Protein AF-A0A8X6YTZ6-F1 (afdb_monomer)

Radius of gyration: 26.25 Å; Cα contacts (8 Å, |Δi|>4): 25; chains: 1; bounding box: 57×47×79 Å

Secondary structure (DSSP, 8-state):
--------------PPP-----TT-SHHHHHHHHHHHHHHHHHHHHHHHHHHHHHHHHHHHHHT-TT--HHHHHHHHHHHHHHHHHHHHHHHHHHHHH-HHHHHHHHHHHHHHHHHHHHHHHHTT-

Foldseek 3Di:
DDDDDDPDPDPPPPPPPPDDDDPPDPPPPVVVVLVVVLVVLVVQLVVLVVVLVVLVVVVVVVVPDPPDDPVVVVVSVVVNVVSVVSNVVSVVVNCVSVDVVVVVVVVVVSVVVVVVCVVVVVVVPD

pLDDT: mean 72.83, std 18.45, range [38.09, 95.12]

Sequence (126 aa):
MSKVMTSENFQKFREPPLRISNKNDPMPYIRKIKILDLSKLKKKRTAVRSSLTKLINKIEGTINNENEPVDQFEAFLAQLNDKESNLSQLNTLIQDFLSVDTITEDMEASEEKLKRRLYFGKRAFY

Structure (mmCIF, N/CA/C/O backbone):
data_AF-A0A8X6YTZ6-F1
#
_entry.id   AF-A0A8X6YTZ6-F1
#
loop_
_atom_site.group_PDB
_atom_site.id
_atom_site.type_symbol
_atom_site.label_atom_id
_atom_site.label_alt_id
_atom_site.label_comp_id
_atom_site.label_asym_id
_atom_site.label_entity_id
_atom_site.label_seq_id
_atom_site.pdbx_PDB_ins_code
_atom_site.Cartn_x
_atom_site.Cartn_y
_atom_site.Cartn_z
_atom_site.occupancy
_atom_site.B_iso_or_equiv
_atom_site.auth_seq_id
_atom_site.auth_comp_id
_atom_site.auth_asym_id
_atom_site.auth_atom_id
_atom_site.pdbx_PDB_model_num
ATOM 1 N N . MET A 1 1 ? 40.133 35.798 19.718 1.00 41.44 1 MET A N 1
ATOM 2 C CA . MET A 1 1 ? 39.296 36.367 18.639 1.00 41.44 1 MET A CA 1
ATOM 3 C C . MET A 1 1 ? 39.320 35.399 17.470 1.00 41.44 1 MET A C 1
ATOM 5 O O . MET A 1 1 ? 40.372 35.204 16.874 1.00 41.44 1 MET A O 1
ATOM 9 N N . SER A 1 2 ? 38.201 34.716 17.235 1.00 38.09 2 SER A N 1
ATOM 10 C CA . SER A 1 2 ? 38.063 33.661 16.227 1.00 38.09 2 SER A CA 1
ATOM 11 C C . SER A 1 2 ? 38.030 34.239 14.816 1.00 38.09 2 SER A C 1
ATOM 13 O O . SER A 1 2 ? 37.217 35.113 14.521 1.00 38.09 2 SER A O 1
ATOM 15 N N . LYS A 1 3 ? 38.896 33.726 13.938 1.00 48.47 3 LYS A N 1
ATOM 16 C CA . LYS A 1 3 ? 38.809 33.944 12.493 1.00 48.47 3 LYS A CA 1
ATOM 17 C C . LYS A 1 3 ? 37.843 32.912 11.918 1.00 48.47 3 LYS A C 1
ATOM 19 O O . LYS A 1 3 ? 38.112 31.716 11.940 1.00 48.47 3 LYS A O 1
ATOM 24 N N . VAL A 1 4 ? 36.702 33.410 11.457 1.00 48.31 4 VAL A N 1
ATOM 25 C CA . VAL A 1 4 ? 35.706 32.683 10.670 1.00 48.31 4 VAL A CA 1
ATOM 26 C C . VAL A 1 4 ? 36.348 32.304 9.334 1.00 48.31 4 VAL A C 1
ATOM 28 O O . VAL A 1 4 ? 36.829 33.180 8.619 1.00 48.31 4 VAL A O 1
ATOM 31 N N . MET A 1 5 ? 36.362 31.014 9.005 1.00 42.06 5 MET A N 1
ATOM 32 C CA . MET A 1 5 ? 36.583 30.511 7.648 1.00 42.06 5 MET A CA 1
ATOM 33 C C . MET A 1 5 ? 35.375 29.653 7.287 1.00 42.06 5 MET A C 1
ATOM 35 O O . MET A 1 5 ? 35.025 28.693 7.971 1.00 42.06 5 MET A O 1
ATOM 39 N N . THR A 1 6 ? 34.683 30.141 6.272 1.00 51.62 6 THR A N 1
ATOM 40 C CA . THR A 1 6 ? 33.374 29.743 5.778 1.00 51.62 6 THR A CA 1
ATOM 41 C C . THR A 1 6 ? 33.408 28.402 5.060 1.00 51.62 6 THR A C 1
ATOM 43 O O . THR A 1 6 ? 34.434 27.959 4.553 1.00 51.62 6 THR A O 1
ATOM 46 N N . SER A 1 7 ? 32.240 27.768 5.018 1.00 48.66 7 SER A N 1
ATOM 47 C CA . SER A 1 7 ? 31.921 26.523 4.328 1.00 48.66 7 SER A CA 1
ATOM 48 C C . SER A 1 7 ? 32.188 26.589 2.817 1.00 48.66 7 SER A C 1
ATOM 50 O O . SER A 1 7 ? 31.265 26.737 2.020 1.00 48.66 7 SER A O 1
ATOM 52 N N . GLU A 1 8 ? 33.439 26.438 2.405 1.00 48.47 8 GLU A N 1
ATOM 53 C CA . GLU A 1 8 ? 33.818 26.190 1.013 1.00 48.47 8 GLU A CA 1
ATOM 54 C C . GLU A 1 8 ? 34.504 24.830 0.912 1.00 48.47 8 GLU A C 1
ATOM 56 O O . GLU A 1 8 ? 35.700 24.728 0.684 1.00 48.47 8 GLU A O 1
ATOM 61 N N . ASN A 1 9 ? 33.739 23.759 1.139 1.00 50.50 9 ASN A N 1
ATOM 62 C CA . ASN A 1 9 ? 34.136 22.408 0.730 1.00 50.50 9 ASN A CA 1
ATOM 63 C C . ASN A 1 9 ? 32.932 21.465 0.596 1.00 50.50 9 ASN A C 1
ATOM 65 O O . ASN A 1 9 ? 32.913 20.348 1.098 1.00 50.50 9 ASN A O 1
ATOM 69 N N . PHE A 1 10 ? 31.917 21.911 -0.142 1.00 43.31 10 PHE A N 1
ATOM 70 C CA . PHE A 1 10 ? 31.006 20.987 -0.812 1.00 43.31 10 PHE A CA 1
ATOM 71 C C . PHE A 1 10 ? 31.190 21.171 -2.311 1.00 43.31 10 PHE A C 1
ATOM 73 O O . PHE A 1 10 ? 30.529 21.994 -2.948 1.00 43.31 10 PHE A O 1
ATOM 80 N N . GLN A 1 11 ? 32.139 20.413 -2.866 1.00 50.41 11 GLN A N 1
ATOM 81 C CA . GLN A 1 11 ? 32.191 20.131 -4.294 1.00 50.41 11 GLN A CA 1
ATOM 82 C C . GLN A 1 11 ? 30.790 19.705 -4.730 1.00 50.41 11 GLN A C 1
ATOM 84 O O . GLN A 1 11 ? 30.317 18.612 -4.422 1.00 50.41 11 GLN A O 1
ATOM 89 N N . LYS A 1 12 ? 30.102 20.613 -5.424 1.00 48.97 12 LYS A N 1
ATOM 90 C CA . LYS A 1 12 ? 28.886 20.305 -6.161 1.00 48.97 12 LYS A CA 1
ATOM 91 C C . LYS A 1 12 ? 29.260 19.223 -7.170 1.00 48.97 12 LYS A C 1
ATOM 93 O O . LYS A 1 12 ? 29.794 19.542 -8.229 1.00 48.97 12 LYS A O 1
ATOM 98 N N . PHE A 1 13 ? 28.941 17.970 -6.861 1.00 40.72 13 PHE A N 1
ATOM 99 C CA . PHE A 1 13 ? 28.663 16.953 -7.867 1.00 40.72 13 PHE A CA 1
ATOM 100 C C . PHE A 1 13 ? 27.467 17.459 -8.682 1.00 40.72 13 PHE A C 1
ATOM 102 O O . PHE A 1 13 ? 26.315 17.121 -8.426 1.00 40.72 13 PHE A O 1
ATOM 109 N N . ARG A 1 14 ? 27.721 18.377 -9.622 1.00 45.94 14 ARG A N 1
ATOM 110 C CA . ARG A 1 14 ? 26.783 18.628 -10.707 1.00 45.94 14 ARG A CA 1
ATOM 111 C C . ARG A 1 14 ? 26.915 17.419 -11.610 1.00 45.94 14 ARG A C 1
ATOM 113 O O . ARG A 1 14 ? 27.952 17.247 -12.248 1.00 45.94 14 ARG A O 1
ATOM 120 N N . GLU A 1 15 ? 25.893 16.575 -11.611 1.00 45.81 15 GLU A N 1
ATOM 121 C CA . GLU A 1 15 ? 25.752 15.539 -12.626 1.00 45.81 15 GLU A CA 1
ATOM 122 C C . GLU A 1 15 ? 25.982 16.177 -14.007 1.00 45.81 15 GLU A C 1
ATOM 124 O O . GLU A 1 15 ? 25.446 17.263 -14.276 1.00 45.81 15 GLU A O 1
ATOM 129 N N . PRO A 1 16 ? 26.819 15.581 -14.873 1.00 44.56 16 PRO A N 1
ATOM 130 C CA . PRO A 1 16 ? 27.021 16.120 -16.205 1.00 44.56 16 PRO A CA 1
ATOM 131 C C . PRO A 1 16 ? 25.676 16.142 -16.946 1.00 44.56 16 PRO A C 1
ATOM 133 O O . PRO A 1 16 ? 24.890 15.198 -16.814 1.00 44.56 16 PRO A O 1
ATOM 136 N N . PRO A 1 17 ? 25.381 17.196 -17.732 1.00 46.69 17 PRO A N 1
ATOM 137 C CA . PRO A 1 17 ? 24.149 17.245 -18.500 1.00 46.69 17 PRO A CA 1
ATOM 138 C C . PRO A 1 17 ? 24.098 16.033 -19.429 1.00 46.69 17 PRO A C 1
ATOM 140 O O . PRO A 1 17 ? 25.061 15.747 -20.146 1.00 46.69 17 PRO A O 1
ATOM 143 N N . LEU A 1 18 ? 22.972 15.315 -19.389 1.00 49.44 18 LEU A N 1
ATOM 144 C CA . LEU A 1 18 ? 22.718 14.142 -20.218 1.00 49.44 18 LEU A CA 1
ATOM 145 C C . LEU A 1 18 ? 22.983 14.497 -21.683 1.00 49.44 18 LEU A C 1
ATOM 147 O O . LEU A 1 18 ? 22.221 15.231 -22.316 1.00 49.44 18 LEU A O 1
ATOM 151 N N . ARG A 1 19 ? 24.098 13.983 -22.209 1.00 45.03 19 ARG A N 1
ATOM 152 C CA . ARG A 1 19 ? 24.487 14.121 -23.610 1.00 45.03 19 ARG A CA 1
ATOM 153 C C . ARG A 1 19 ? 23.352 13.534 -24.445 1.00 45.03 19 ARG A C 1
ATOM 155 O O . ARG A 1 19 ? 23.010 12.364 -24.288 1.00 45.03 19 ARG A O 1
ATOM 162 N N . ILE A 1 20 ? 22.731 14.365 -25.277 1.00 48.53 20 ILE A N 1
ATOM 163 C CA . ILE A 1 20 ? 21.597 13.974 -26.116 1.00 48.53 20 ILE A CA 1
ATOM 164 C C . ILE A 1 20 ? 22.094 12.891 -27.083 1.00 48.53 20 ILE A C 1
ATOM 166 O O . ILE A 1 20 ? 22.819 13.184 -28.032 1.00 48.53 20 ILE A O 1
ATOM 170 N N . SER A 1 21 ? 21.755 11.633 -26.784 1.00 46.72 21 SER A N 1
ATOM 171 C CA . SER A 1 21 ? 22.057 10.475 -27.628 1.00 46.72 21 SER A CA 1
ATOM 172 C C . SER A 1 21 ? 21.238 10.529 -28.918 1.00 46.72 21 SER A C 1
ATOM 174 O O . SER A 1 21 ? 20.127 11.060 -28.951 1.00 46.72 21 SER A O 1
ATOM 176 N N . ASN A 1 22 ? 21.829 9.977 -29.974 1.00 43.44 22 ASN A N 1
ATOM 177 C CA . ASN A 1 22 ? 21.360 9.916 -31.353 1.00 43.44 22 ASN A CA 1
ATOM 178 C C . ASN A 1 22 ? 19.843 9.702 -31.520 1.00 43.44 22 ASN A C 1
ATOM 180 O O . ASN A 1 22 ? 19.242 8.822 -30.907 1.00 43.44 22 ASN A O 1
ATOM 184 N N . LYS A 1 23 ? 19.246 10.428 -32.480 1.00 46.34 23 LYS A N 1
ATOM 185 C CA . LYS A 1 23 ? 17.810 10.409 -32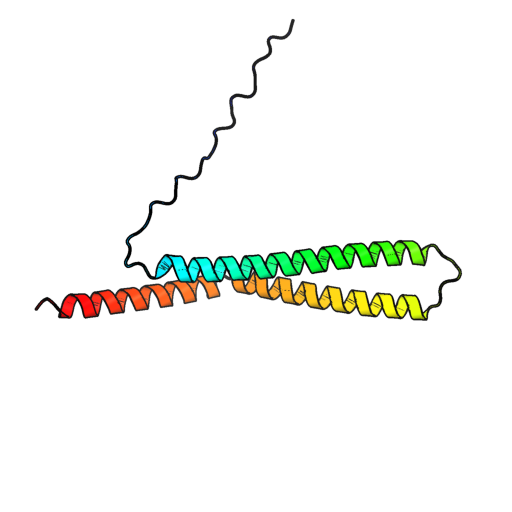.846 1.00 46.34 23 LYS A CA 1
ATOM 186 C C . LYS A 1 23 ? 17.249 9.041 -33.290 1.00 46.34 23 LYS A C 1
ATOM 188 O O . LYS A 1 23 ? 16.052 8.938 -33.524 1.00 46.34 23 LYS A O 1
ATOM 193 N N . ASN A 1 24 ? 18.082 8.001 -33.375 1.00 48.28 24 ASN A N 1
ATOM 194 C CA . ASN A 1 24 ? 17.702 6.656 -33.817 1.00 48.28 24 ASN A CA 1
ATOM 195 C C . ASN A 1 24 ? 17.742 5.596 -32.703 1.00 48.28 24 ASN A C 1
ATOM 197 O O . ASN A 1 24 ? 17.534 4.416 -33.000 1.00 48.28 24 ASN A O 1
ATOM 201 N N . ASP A 1 25 ? 17.973 5.988 -31.447 1.00 47.84 25 ASP A N 1
ATOM 202 C CA . ASP A 1 25 ? 17.841 5.105 -30.290 1.00 47.84 25 ASP A CA 1
ATOM 203 C C . ASP A 1 25 ? 16.361 4.947 -29.889 1.00 47.84 25 ASP A C 1
ATOM 205 O O . ASP A 1 25 ? 15.746 5.915 -29.440 1.00 47.84 25 ASP A O 1
ATOM 209 N N . PRO A 1 26 ? 15.768 3.738 -29.939 1.00 51.69 26 PRO A N 1
ATOM 210 C CA . PRO A 1 26 ? 14.495 3.467 -29.258 1.00 51.69 26 PRO A CA 1
ATOM 211 C C . PRO A 1 26 ? 14.638 3.487 -27.715 1.00 51.69 26 PRO A C 1
ATOM 213 O O . PRO A 1 26 ? 13.648 3.421 -26.986 1.00 51.69 26 PRO A O 1
ATOM 216 N N . MET A 1 27 ? 15.873 3.616 -27.214 1.00 53.09 27 MET A N 1
ATOM 217 C CA . MET A 1 27 ? 16.297 3.490 -25.814 1.00 53.09 27 MET A CA 1
ATOM 218 C C . MET A 1 27 ? 15.869 4.581 -24.803 1.00 53.09 27 MET A C 1
ATOM 220 O O . MET A 1 27 ? 15.884 4.271 -23.611 1.00 53.09 27 MET A O 1
ATOM 224 N N . PRO A 1 28 ? 15.451 5.817 -25.151 1.00 53.41 28 PRO A N 1
ATOM 225 C CA . PRO A 1 28 ? 15.006 6.775 -24.138 1.00 53.41 28 PRO A CA 1
ATOM 226 C C . PRO A 1 28 ? 13.521 6.623 -23.776 1.00 53.41 28 PRO A C 1
ATOM 228 O O . PRO A 1 28 ? 13.143 6.951 -22.656 1.00 53.41 28 PRO A O 1
ATOM 231 N N . TYR A 1 29 ? 12.665 6.129 -24.677 1.00 49.97 29 TYR A N 1
ATOM 232 C CA . TYR A 1 29 ? 11.215 6.090 -24.440 1.00 49.97 29 TYR A CA 1
ATOM 233 C C . TYR A 1 29 ? 10.793 4.946 -23.518 1.00 49.97 29 TYR A C 1
ATOM 235 O O . TYR A 1 29 ? 10.050 5.183 -22.570 1.00 49.97 29 TYR A O 1
ATOM 243 N N . ILE A 1 30 ? 11.322 3.737 -23.728 1.00 55.22 30 ILE A N 1
ATOM 244 C CA . ILE A 1 30 ? 11.021 2.574 -22.875 1.00 55.22 30 ILE A CA 1
ATOM 245 C C . ILE A 1 30 ? 11.504 2.828 -21.441 1.00 55.22 30 ILE A C 1
ATOM 247 O O . ILE A 1 30 ? 10.742 2.641 -20.494 1.00 55.22 30 ILE A O 1
ATOM 251 N N . ARG A 1 31 ? 12.718 3.377 -21.275 1.00 57.16 31 ARG A N 1
ATOM 252 C CA . ARG A 1 31 ? 13.235 3.792 -19.960 1.00 57.16 31 ARG A CA 1
ATOM 253 C C . ARG A 1 31 ? 12.359 4.868 -19.313 1.00 57.16 31 ARG A C 1
ATOM 255 O O . ARG A 1 31 ? 12.048 4.757 -18.133 1.00 57.16 31 ARG A O 1
ATOM 262 N N . LYS A 1 32 ? 11.916 5.884 -20.066 1.00 58.47 32 LYS A N 1
ATOM 263 C CA . LYS A 1 32 ? 11.020 6.939 -19.549 1.00 58.47 32 LYS A CA 1
ATOM 264 C C . LYS A 1 32 ? 9.665 6.393 -19.088 1.00 58.47 32 LYS A C 1
ATOM 266 O O . LYS A 1 32 ? 9.199 6.806 -18.032 1.00 58.47 32 LYS A O 1
ATOM 271 N N . ILE A 1 33 ? 9.054 5.473 -19.840 1.00 60.75 33 ILE A N 1
ATOM 272 C CA . ILE A 1 33 ? 7.773 4.839 -19.477 1.00 60.75 33 ILE A CA 1
ATOM 273 C C . ILE A 1 33 ? 7.940 4.008 -18.199 1.00 60.75 33 ILE A C 1
ATOM 275 O O . ILE A 1 33 ? 7.192 4.194 -17.244 1.00 60.75 33 ILE A O 1
ATOM 279 N N . LYS A 1 34 ? 8.995 3.192 -18.123 1.00 65.31 34 LYS A N 1
ATOM 280 C CA . LYS A 1 34 ? 9.319 2.395 -16.935 1.00 65.31 34 LYS A CA 1
ATOM 281 C C . LYS A 1 34 ? 9.581 3.267 -15.692 1.00 65.31 34 LYS A C 1
ATOM 283 O O . LYS A 1 34 ? 9.000 3.036 -14.632 1.00 65.31 34 LYS A O 1
ATOM 288 N N . ILE A 1 35 ? 10.365 4.339 -15.816 1.00 67.88 35 ILE A N 1
ATOM 289 C CA . ILE A 1 35 ? 10.588 5.299 -14.718 1.00 67.88 35 ILE A CA 1
ATOM 290 C C . ILE A 1 35 ? 9.271 5.957 -14.281 1.00 67.88 35 ILE A C 1
ATOM 292 O O . ILE A 1 35 ? 9.029 6.135 -13.082 1.00 67.88 35 ILE A O 1
ATOM 296 N N . LEU A 1 36 ? 8.402 6.299 -15.237 1.00 69.56 36 LEU A N 1
ATOM 297 C CA . LEU A 1 36 ? 7.088 6.860 -14.949 1.00 69.56 36 LEU A CA 1
ATOM 298 C C . LEU A 1 36 ? 6.226 5.870 -14.152 1.00 69.56 36 LEU A C 1
ATOM 300 O O . LEU A 1 36 ? 5.597 6.279 -13.174 1.00 69.56 36 LEU A O 1
ATOM 304 N N . ASP A 1 37 ? 6.239 4.586 -14.492 1.00 81.56 37 ASP A N 1
ATOM 305 C CA . ASP A 1 37 ? 5.442 3.570 -13.801 1.00 81.56 37 ASP A CA 1
ATOM 306 C C . ASP A 1 37 ? 5.962 3.262 -12.391 1.00 81.56 37 ASP A C 1
ATOM 308 O O . ASP A 1 37 ? 5.173 3.251 -11.441 1.00 81.56 37 ASP A O 1
ATOM 312 N N . LEU A 1 38 ? 7.282 3.190 -12.192 1.00 84.38 38 LEU A N 1
ATOM 313 C CA . LEU A 1 38 ? 7.866 3.099 -10.849 1.00 84.38 38 LEU A CA 1
ATOM 314 C C . LEU A 1 38 ? 7.524 4.328 -9.993 1.00 84.38 38 LEU A C 1
ATOM 316 O O . LEU A 1 38 ? 7.225 4.208 -8.801 1.00 84.38 38 LEU A O 1
ATOM 320 N N . SER A 1 39 ? 7.538 5.525 -10.587 1.00 84.00 39 SER A N 1
ATOM 321 C CA . SER A 1 39 ? 7.159 6.752 -9.878 1.00 84.00 39 SER A CA 1
ATOM 322 C C . SER A 1 39 ? 5.694 6.720 -9.423 1.00 84.00 39 SER A C 1
ATOM 324 O O . SER A 1 39 ? 5.389 7.140 -8.304 1.00 84.00 39 SER A O 1
ATOM 326 N N . LYS A 1 40 ? 4.788 6.165 -10.243 1.00 89.12 40 LYS A N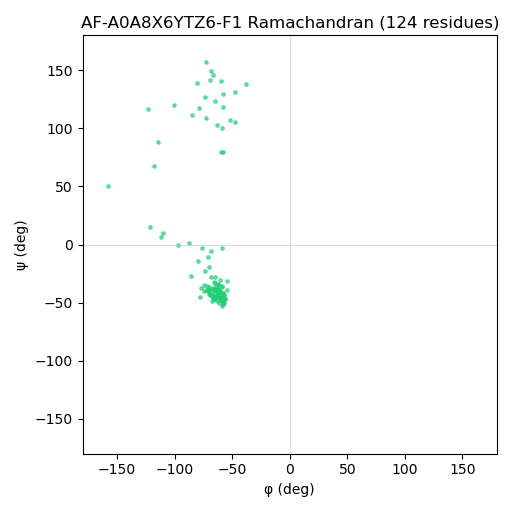 1
ATOM 327 C CA . LYS A 1 40 ? 3.373 5.976 -9.889 1.00 89.12 40 LYS A CA 1
ATOM 328 C C . LYS A 1 40 ? 3.221 4.975 -8.745 1.00 89.12 40 LYS A C 1
ATOM 330 O O . LYS A 1 40 ? 2.493 5.268 -7.799 1.00 89.12 40 LYS A O 1
ATOM 335 N N . LEU A 1 41 ? 3.923 3.839 -8.790 1.00 89.50 41 LEU A N 1
ATOM 336 C CA . LEU A 1 41 ? 3.905 2.837 -7.716 1.00 89.50 41 LEU A CA 1
ATOM 337 C C . LEU A 1 41 ? 4.398 3.428 -6.389 1.00 89.50 41 LEU A C 1
ATOM 339 O O . LEU A 1 41 ? 3.730 3.301 -5.361 1.00 89.50 41 LEU A O 1
ATOM 343 N N . LYS A 1 42 ? 5.508 4.174 -6.415 1.00 89.12 42 LYS A N 1
ATOM 344 C CA . LYS A 1 42 ? 6.029 4.878 -5.233 1.00 89.12 42 LYS A CA 1
ATOM 345 C C . LYS A 1 42 ? 5.030 5.903 -4.688 1.00 89.12 42 LYS A C 1
ATOM 347 O O . LYS A 1 42 ? 4.822 5.942 -3.478 1.00 89.12 42 LYS A O 1
ATOM 352 N N . LYS A 1 43 ? 4.372 6.687 -5.553 1.00 92.25 43 LYS A N 1
ATOM 353 C CA . LYS A 1 43 ? 3.316 7.635 -5.144 1.00 92.25 43 LYS A CA 1
ATOM 354 C C . LYS A 1 43 ? 2.133 6.926 -4.484 1.00 92.25 43 LYS A C 1
ATOM 356 O O . LYS A 1 43 ? 1.699 7.363 -3.421 1.00 92.25 43 LYS A O 1
ATOM 361 N N . LYS A 1 44 ? 1.653 5.819 -5.066 1.00 92.06 44 LYS A N 1
ATOM 362 C CA . LYS A 1 44 ? 0.587 4.996 -4.471 1.00 92.06 44 LYS A CA 1
ATOM 363 C C . LYS A 1 44 ? 0.988 4.501 -3.083 1.00 92.06 44 LYS A C 1
ATOM 365 O O . LYS A 1 44 ? 0.237 4.697 -2.134 1.00 92.06 44 LYS A O 1
ATOM 370 N N . ARG A 1 45 ? 2.203 3.965 -2.931 1.00 93.69 45 ARG A N 1
ATOM 371 C CA . ARG A 1 45 ? 2.723 3.515 -1.631 1.00 93.69 45 ARG A CA 1
ATOM 372 C C . ARG A 1 45 ? 2.747 4.642 -0.599 1.00 93.69 45 ARG A C 1
ATOM 374 O O . ARG A 1 45 ? 2.313 4.443 0.531 1.00 93.69 45 ARG A O 1
ATOM 381 N N . THR A 1 46 ? 3.215 5.831 -0.977 1.00 93.94 46 THR A N 1
ATOM 382 C CA . THR A 1 46 ? 3.218 7.002 -0.085 1.00 93.94 46 THR A CA 1
ATOM 383 C C . THR A 1 46 ? 1.803 7.403 0.335 1.00 93.94 46 THR A C 1
ATOM 385 O O . THR A 1 46 ? 1.577 7.690 1.509 1.00 93.94 46 THR A O 1
ATOM 388 N N . ALA A 1 47 ? 0.838 7.377 -0.588 1.00 94.25 47 ALA A N 1
ATOM 389 C CA . ALA A 1 47 ? -0.559 7.673 -0.279 1.00 94.25 47 ALA A CA 1
ATOM 390 C C . ALA A 1 47 ? -1.156 6.660 0.714 1.00 94.25 47 ALA A C 1
ATOM 392 O O . ALA A 1 47 ? -1.783 7.066 1.693 1.00 94.25 47 ALA A O 1
ATOM 393 N N . VAL A 1 48 ? -0.900 5.360 0.518 1.00 93.69 48 VAL A N 1
ATOM 394 C CA . VAL A 1 48 ? -1.346 4.315 1.455 1.00 93.69 48 VAL A CA 1
ATOM 395 C C . VAL A 1 48 ? -0.707 4.509 2.832 1.00 93.69 48 VAL A C 1
ATOM 397 O O . VAL A 1 48 ? -1.427 4.493 3.826 1.00 93.69 48 VAL A O 1
ATOM 400 N N . ARG A 1 49 ? 0.602 4.800 2.912 1.00 93.56 49 ARG A N 1
ATOM 401 C CA . ARG A 1 49 ? 1.279 5.105 4.189 1.00 93.56 49 ARG A CA 1
ATOM 402 C C . ARG A 1 49 ? 0.662 6.307 4.899 1.00 93.56 49 ARG A C 1
ATOM 404 O O . ARG A 1 49 ? 0.393 6.225 6.088 1.00 93.56 49 ARG A O 1
ATOM 411 N N . SER A 1 50 ? 0.391 7.395 4.179 1.00 94.75 50 SER A N 1
ATOM 412 C CA . SER A 1 50 ? -0.255 8.578 4.764 1.00 94.75 50 SER A CA 1
ATOM 413 C C . SER A 1 50 ? -1.652 8.255 5.299 1.00 94.75 50 SER A C 1
ATOM 415 O O . SER A 1 50 ? -2.015 8.683 6.393 1.00 94.75 50 SER A O 1
ATOM 417 N N . SER A 1 51 ? -2.431 7.467 4.554 1.00 93.94 51 SER A N 1
ATOM 418 C CA . SER A 1 51 ? -3.747 7.009 4.999 1.00 93.94 51 SER A CA 1
ATOM 419 C C . SER A 1 51 ? -3.660 6.090 6.222 1.00 93.94 51 SER A C 1
ATOM 421 O O . SER A 1 51 ? -4.490 6.215 7.117 1.00 93.94 51 SER A O 1
ATOM 423 N N . LEU A 1 52 ? -2.656 5.211 6.283 1.00 94.19 52 LEU A N 1
ATOM 424 C CA . LEU A 1 52 ? -2.400 4.341 7.430 1.00 94.19 52 LEU A CA 1
ATOM 425 C C . LEU A 1 52 ? -2.038 5.152 8.678 1.00 94.19 52 LEU A C 1
ATOM 427 O O . LEU A 1 52 ? -2.635 4.929 9.721 1.00 94.19 52 LEU A O 1
ATOM 431 N N . THR A 1 53 ? -1.151 6.144 8.569 1.00 94.31 53 THR A N 1
ATOM 432 C CA . THR A 1 53 ? -0.825 7.044 9.689 1.00 94.31 53 THR A CA 1
ATOM 433 C C . THR A 1 53 ? -2.067 7.758 10.220 1.00 94.31 53 THR A C 1
ATOM 435 O O . THR A 1 53 ? -2.273 7.819 11.424 1.00 94.31 53 THR A O 1
ATOM 438 N N . LYS A 1 54 ? -2.944 8.253 9.336 1.00 95.12 54 LYS A N 1
ATOM 439 C CA . LYS A 1 54 ? -4.213 8.871 9.760 1.00 95.12 54 LYS A CA 1
ATOM 440 C C . LYS A 1 54 ? -5.122 7.887 10.498 1.00 95.12 54 LYS A C 1
ATOM 442 O O . LYS A 1 54 ? -5.777 8.282 11.456 1.00 95.12 54 LYS A O 1
ATOM 447 N N . LEU A 1 55 ? -5.179 6.637 10.038 1.00 93.75 55 LEU A N 1
ATOM 448 C CA . LEU A 1 55 ? -5.966 5.590 10.684 1.00 93.75 55 LEU A CA 1
ATOM 449 C C . LEU A 1 55 ? -5.401 5.245 12.066 1.00 93.75 55 LEU A C 1
ATOM 451 O O . LEU A 1 55 ? -6.172 5.188 13.011 1.00 93.75 55 LEU A O 1
ATOM 455 N N . ILE A 1 56 ? -4.080 5.099 12.193 1.00 93.31 56 ILE A N 1
ATOM 456 C CA . ILE A 1 56 ? -3.410 4.859 13.479 1.00 93.31 56 ILE A CA 1
ATOM 457 C C . ILE A 1 56 ? -3.722 5.992 14.458 1.00 93.31 56 ILE A C 1
ATOM 459 O O . ILE A 1 56 ? -4.246 5.719 15.527 1.00 93.31 56 ILE A O 1
ATOM 463 N N . ASN A 1 57 ? -3.542 7.254 14.059 1.00 92.94 57 ASN A N 1
ATOM 464 C CA . ASN A 1 57 ? -3.857 8.394 14.927 1.00 92.94 57 ASN A CA 1
ATOM 465 C C . ASN A 1 57 ? -5.337 8.414 15.355 1.00 92.94 57 ASN A C 1
ATOM 467 O O . ASN A 1 57 ? -5.664 8.817 16.468 1.00 92.94 57 ASN A O 1
ATOM 471 N N . LYS A 1 58 ? -6.251 7.994 14.466 1.00 91.12 58 LYS A N 1
ATOM 472 C CA . LYS A 1 58 ? -7.677 7.872 14.794 1.00 91.12 58 LYS A CA 1
ATOM 473 C C . LYS A 1 58 ? -7.912 6.765 15.822 1.00 91.12 58 LYS A C 1
ATOM 475 O O . LYS A 1 58 ? -8.641 6.992 16.778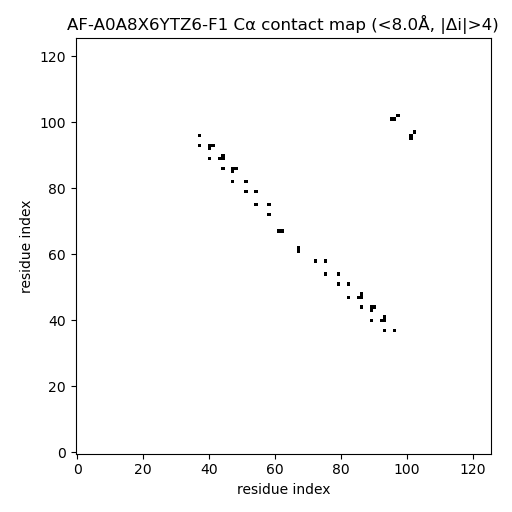 1.00 91.12 58 LYS A O 1
ATOM 480 N N . ILE A 1 59 ? -7.291 5.602 15.630 1.00 91.19 59 ILE A N 1
ATOM 481 C CA . ILE A 1 59 ? -7.366 4.469 16.559 1.00 91.19 59 ILE A CA 1
ATOM 482 C C . ILE A 1 59 ? -6.808 4.872 17.923 1.00 91.19 59 ILE A C 1
ATOM 484 O O . ILE A 1 59 ? -7.480 4.660 18.919 1.00 91.19 59 ILE A O 1
ATOM 488 N N . GLU A 1 60 ? -5.637 5.506 17.973 1.00 90.06 60 GLU A N 1
ATOM 489 C CA . GLU A 1 60 ? -5.026 6.003 19.212 1.00 90.06 60 GLU A CA 1
ATOM 490 C C . GLU A 1 60 ? -5.950 6.979 19.948 1.00 90.06 60 GLU A C 1
ATOM 492 O O . GLU A 1 60 ? -6.130 6.867 21.157 1.00 90.06 60 GLU A O 1
ATOM 497 N N . GLY A 1 61 ? -6.587 7.904 19.222 1.00 89.44 61 GLY A N 1
ATOM 498 C CA . GLY A 1 61 ? -7.579 8.809 19.803 1.00 89.44 61 GLY A CA 1
ATOM 499 C C . GLY A 1 61 ? -8.797 8.076 20.368 1.00 89.44 61 GLY A C 1
ATOM 500 O O . GLY A 1 61 ? -9.297 8.453 21.420 1.00 89.44 61 GLY A O 1
ATOM 501 N N . THR A 1 62 ? -9.251 7.017 19.695 1.00 87.62 62 THR A N 1
ATOM 502 C CA . THR A 1 62 ? -10.407 6.220 20.119 1.00 87.62 62 THR A CA 1
ATOM 503 C C . THR A 1 62 ? -10.096 5.255 21.267 1.00 87.62 62 THR A C 1
ATOM 505 O O . THR A 1 62 ? -10.930 5.094 22.147 1.00 87.62 62 THR A O 1
ATOM 508 N N . ILE A 1 63 ? -8.913 4.633 21.307 1.00 86.50 63 ILE A N 1
ATOM 509 C CA . ILE A 1 63 ? -8.510 3.704 22.383 1.00 86.50 63 ILE A CA 1
ATOM 510 C C . ILE A 1 63 ? -8.498 4.399 23.748 1.00 86.50 63 ILE A C 1
ATOM 512 O O . ILE A 1 63 ? -8.763 3.767 24.766 1.00 86.50 63 ILE A O 1
ATOM 516 N N . ASN A 1 64 ? -8.215 5.700 23.771 1.00 82.38 64 ASN A N 1
ATOM 517 C CA . ASN A 1 64 ? -8.200 6.483 25.002 1.00 82.38 64 ASN A CA 1
ATOM 518 C C . ASN A 1 64 ? -9.608 6.841 25.526 1.00 82.38 64 ASN A C 1
ATOM 520 O O . ASN A 1 64 ? -9.706 7.440 26.595 1.00 82.38 64 ASN A O 1
ATOM 524 N N . ASN A 1 65 ? -10.683 6.481 24.813 1.00 82.06 65 ASN A N 1
ATOM 525 C CA . ASN A 1 65 ? -12.062 6.671 25.259 1.00 82.06 65 ASN A CA 1
ATOM 526 C C . ASN A 1 65 ? -12.633 5.354 25.817 1.00 82.06 65 ASN A C 1
ATOM 528 O O . ASN A 1 65 ? -12.759 4.366 25.099 1.00 82.06 65 ASN A O 1
ATOM 532 N N . GLU A 1 66 ? -13.036 5.345 27.091 1.00 73.81 66 GLU A N 1
ATOM 533 C CA . GLU A 1 66 ? -13.517 4.137 27.790 1.00 73.81 66 GLU A CA 1
ATOM 534 C C . GLU A 1 66 ? -14.900 3.626 27.331 1.00 73.81 66 GLU A C 1
ATOM 536 O O . GLU A 1 66 ? -15.295 2.525 27.705 1.00 73.81 66 GLU A O 1
ATOM 541 N N . ASN A 1 67 ? -15.643 4.395 26.526 1.00 80.50 67 ASN A N 1
ATOM 542 C CA . ASN A 1 67 ? -17.035 4.094 26.158 1.00 80.50 67 ASN A CA 1
ATOM 543 C C . ASN A 1 67 ? -17.226 3.681 24.690 1.00 80.50 67 ASN A C 1
ATOM 545 O O . ASN A 1 67 ? -18.369 3.600 24.228 1.00 80.50 67 ASN A O 1
ATOM 549 N N . GLU A 1 68 ? -16.151 3.428 23.940 1.00 82.06 68 GLU A N 1
ATOM 550 C CA . GLU A 1 68 ? -16.298 3.148 22.514 1.00 82.06 68 GLU A CA 1
ATOM 551 C C . GLU A 1 68 ? -16.705 1.693 22.229 1.00 82.06 68 GLU A C 1
ATOM 553 O O . GLU A 1 68 ? -16.200 0.759 22.859 1.00 82.06 68 GLU A O 1
ATOM 558 N N . PRO A 1 69 ? -17.621 1.472 21.266 1.00 82.75 69 PRO A N 1
ATOM 559 C CA . PRO A 1 69 ? -18.148 0.148 20.984 1.00 82.75 69 PRO A CA 1
ATOM 560 C C . PRO A 1 69 ? -17.082 -0.751 20.349 1.00 82.75 69 PRO A C 1
ATOM 562 O O . PRO A 1 69 ? -16.322 -0.326 19.476 1.00 82.75 69 PRO A O 1
ATOM 565 N N . VAL A 1 70 ? -17.079 -2.029 20.737 1.00 83.38 70 VAL A N 1
ATOM 566 C CA . VAL A 1 70 ? -16.158 -3.060 20.221 1.00 83.38 70 VAL A CA 1
ATOM 567 C C . VAL A 1 70 ? -16.199 -3.147 18.688 1.00 83.38 70 VAL A C 1
ATOM 569 O O . VAL A 1 70 ? -15.145 -3.206 18.054 1.00 83.38 70 VAL A O 1
ATOM 572 N N . ASP A 1 71 ? -17.384 -3.021 18.086 1.00 88.00 71 ASP A N 1
ATOM 573 C CA . ASP A 1 71 ? -17.598 -3.023 16.630 1.00 88.00 71 ASP A CA 1
ATOM 574 C C . ASP A 1 71 ? -16.751 -1.966 15.895 1.00 88.00 71 ASP A C 1
ATOM 576 O O . ASP A 1 71 ? -16.318 -2.159 14.755 1.00 88.00 71 ASP A O 1
ATOM 580 N N . GLN A 1 72 ? -16.472 -0.830 16.543 1.00 88.31 72 GLN A N 1
ATOM 581 C CA . GLN A 1 72 ? -15.636 0.219 15.964 1.00 88.31 72 GLN A CA 1
ATOM 582 C C . GLN A 1 72 ? -14.170 -0.219 15.868 1.00 88.31 72 GLN A C 1
ATOM 584 O O . GLN A 1 72 ? -13.497 0.095 14.881 1.00 88.31 72 GLN A O 1
ATOM 589 N N . PHE A 1 73 ? -13.678 -0.972 16.853 1.00 88.19 73 PHE A N 1
ATOM 590 C CA . PHE A 1 73 ? -12.333 -1.540 16.823 1.00 88.19 73 PHE A CA 1
ATOM 591 C C . PHE A 1 73 ? -12.216 -2.676 15.805 1.00 88.19 73 PHE A C 1
ATOM 593 O O . PHE A 1 73 ? -11.206 -2.747 15.104 1.00 88.19 73 PHE A O 1
ATOM 600 N N . GLU A 1 74 ? -13.255 -3.495 15.629 1.00 92.06 74 GLU A N 1
ATOM 601 C CA . GLU A 1 74 ? -13.297 -4.491 14.550 1.00 92.06 74 GLU A CA 1
ATOM 602 C C . GLU A 1 74 ? -13.222 -3.827 13.168 1.00 92.06 74 GLU A C 1
ATOM 604 O O . GLU A 1 74 ? -12.420 -4.224 12.315 1.00 92.06 74 GLU A O 1
ATOM 609 N N . ALA A 1 75 ? -13.976 -2.742 12.963 1.00 92.81 75 ALA A N 1
ATOM 610 C CA . ALA A 1 75 ? -13.917 -1.962 11.729 1.00 92.81 75 ALA A CA 1
ATOM 611 C C . ALA A 1 75 ? -12.532 -1.332 11.493 1.00 92.81 75 ALA A C 1
ATOM 613 O O . ALA A 1 75 ? -12.091 -1.199 10.346 1.00 92.81 75 ALA A O 1
ATOM 614 N N . PHE A 1 76 ? -11.830 -0.932 12.556 1.00 93.56 76 PHE A N 1
ATOM 615 C CA . PHE A 1 76 ? -10.455 -0.448 12.461 1.00 93.56 76 PHE A CA 1
ATOM 616 C C . PHE A 1 76 ? -9.464 -1.555 12.102 1.00 93.56 76 PHE A C 1
ATOM 618 O O . PHE A 1 76 ? -8.616 -1.333 11.237 1.00 93.56 76 PHE A O 1
ATOM 625 N N . LEU A 1 77 ? -9.591 -2.741 12.700 1.00 92.88 77 LEU A N 1
ATOM 626 C CA . LEU A 1 77 ? -8.757 -3.901 12.378 1.00 92.88 77 LEU A CA 1
ATOM 627 C C . LEU A 1 77 ? -8.915 -4.320 10.914 1.00 92.88 77 LEU A C 1
ATOM 629 O O . LEU A 1 77 ? -7.914 -4.518 10.227 1.00 92.88 77 LEU A O 1
ATOM 633 N N . ALA A 1 78 ? -10.148 -4.364 10.401 1.00 93.81 78 ALA A N 1
ATOM 634 C CA . ALA A 1 78 ? -10.402 -4.648 8.989 1.00 93.81 78 ALA A CA 1
ATOM 635 C C . ALA A 1 78 ? -9.688 -3.638 8.070 1.00 93.81 78 ALA A C 1
ATOM 637 O O . ALA A 1 78 ? -8.967 -4.017 7.147 1.00 93.81 78 ALA A O 1
ATOM 638 N N . GLN A 1 79 ? -9.798 -2.340 8.375 1.00 94.19 79 GLN A N 1
ATOM 639 C CA . GLN A 1 79 ? -9.120 -1.294 7.603 1.00 94.19 79 GLN A CA 1
ATOM 640 C C . GLN A 1 79 ? -7.588 -1.350 7.707 1.00 94.19 79 GLN A C 1
ATOM 642 O O . GLN A 1 79 ? -6.904 -0.960 6.756 1.00 94.19 79 GLN A O 1
ATOM 647 N N . LEU A 1 80 ? -7.035 -1.778 8.847 1.00 94.25 80 LEU A N 1
ATOM 648 C CA . LEU A 1 80 ? -5.594 -1.971 9.018 1.00 94.25 80 LEU A CA 1
ATOM 649 C C . LEU A 1 80 ? -5.093 -3.126 8.149 1.00 94.25 80 LEU A C 1
ATOM 651 O O . LEU A 1 80 ? -4.148 -2.922 7.385 1.00 94.25 80 LEU A O 1
ATOM 655 N N . ASN A 1 81 ? -5.770 -4.274 8.195 1.00 93.94 81 ASN A N 1
ATOM 656 C CA . ASN A 1 81 ? -5.436 -5.447 7.384 1.00 93.94 81 ASN A CA 1
ATOM 657 C C . ASN A 1 81 ? -5.459 -5.125 5.883 1.00 93.94 81 ASN A C 1
ATOM 659 O O . ASN A 1 81 ? -4.520 -5.450 5.153 1.00 93.94 81 ASN A O 1
ATOM 663 N N . ASP A 1 82 ? -6.481 -4.400 5.419 1.00 94.31 82 ASP A N 1
ATOM 664 C CA . ASP A 1 82 ? -6.566 -3.970 4.022 1.00 94.31 82 ASP A CA 1
ATOM 665 C C . ASP A 1 82 ? -5.378 -3.086 3.623 1.00 94.31 82 ASP A C 1
ATOM 667 O O . ASP A 1 82 ? -4.812 -3.216 2.532 1.00 94.31 82 ASP A O 1
ATOM 671 N N . LYS A 1 83 ? -4.971 -2.153 4.491 1.00 92.12 83 LYS A N 1
ATOM 672 C CA . LYS A 1 83 ? -3.834 -1.263 4.213 1.00 92.12 83 LYS A CA 1
ATOM 673 C C . LYS A 1 83 ? -2.504 -2.006 4.245 1.00 92.12 83 LYS A C 1
ATOM 675 O O . LYS A 1 83 ? -1.644 -1.700 3.419 1.00 92.12 83 LYS A O 1
ATOM 680 N N . GLU A 1 84 ? -2.336 -2.957 5.155 1.00 93.00 84 GLU A N 1
ATOM 681 C CA . GLU A 1 84 ? -1.156 -3.816 5.223 1.00 93.00 84 GLU A CA 1
ATOM 682 C C . GLU A 1 84 ? -1.012 -4.650 3.946 1.00 93.00 84 GLU A C 1
ATOM 684 O O . GLU A 1 84 ? 0.031 -4.590 3.289 1.00 93.00 84 GLU A O 1
ATOM 689 N N . SER A 1 85 ? -2.082 -5.333 3.531 1.00 91.81 85 SER A N 1
ATOM 690 C CA . SER A 1 85 ? -2.118 -6.120 2.293 1.00 91.81 85 SER A CA 1
ATOM 691 C C . SER A 1 85 ? -1.760 -5.266 1.072 1.00 91.81 85 SER A C 1
ATOM 693 O O . SER A 1 85 ? -0.862 -5.609 0.297 1.00 91.81 85 SER A O 1
ATOM 695 N N . ASN A 1 86 ? -2.362 -4.077 0.953 1.00 91.94 86 ASN A N 1
ATOM 696 C CA . ASN A 1 86 ? -2.050 -3.131 -0.118 1.00 91.94 86 ASN A CA 1
ATOM 697 C C . ASN A 1 86 ? -0.581 -2.670 -0.105 1.00 91.94 86 ASN A C 1
ATOM 699 O O . ASN A 1 86 ? 0.037 -2.530 -1.164 1.00 91.94 86 ASN A O 1
ATOM 703 N N . LEU A 1 87 ? 0.001 -2.411 1.072 1.00 92.44 87 LEU A N 1
ATOM 704 C CA . LEU A 1 87 ? 1.416 -2.037 1.185 1.00 92.44 87 LEU A CA 1
ATOM 705 C C . LEU A 1 87 ? 2.342 -3.184 0.803 1.00 92.44 87 LEU A C 1
ATOM 707 O O . LEU A 1 87 ? 3.337 -2.938 0.121 1.00 92.44 87 LEU A O 1
ATOM 711 N N . SER A 1 88 ? 2.014 -4.403 1.224 1.00 90.94 88 SER A N 1
ATOM 712 C CA . SER A 1 88 ? 2.761 -5.608 0.878 1.00 90.94 88 SER A CA 1
ATOM 713 C C . SER A 1 88 ? 2.804 -5.795 -0.639 1.00 90.94 88 SER A C 1
ATOM 715 O O . SER A 1 88 ? 3.885 -5.794 -1.225 1.00 90.94 88 SER A O 1
ATOM 717 N N . GLN A 1 89 ? 1.642 -5.774 -1.300 1.00 90.62 89 GLN A N 1
ATOM 718 C CA . GLN A 1 89 ? 1.543 -5.884 -2.759 1.00 90.62 89 GLN A CA 1
ATOM 719 C C . GLN A 1 89 ? 2.334 -4.788 -3.485 1.00 90.62 89 GLN A C 1
ATOM 721 O O . GLN A 1 89 ? 3.084 -5.068 -4.418 1.00 90.62 89 GLN A O 1
ATOM 726 N N . LEU A 1 90 ? 2.208 -3.528 -3.052 1.00 90.75 90 LEU A N 1
ATOM 727 C CA . LEU A 1 90 ? 2.959 -2.423 -3.653 1.00 90.75 90 LEU A CA 1
ATOM 728 C C . LEU A 1 90 ? 4.469 -2.562 -3.451 1.00 90.75 90 LEU A C 1
ATOM 730 O O . LEU A 1 90 ? 5.232 -2.158 -4.327 1.00 90.75 90 LEU A O 1
ATOM 734 N N . ASN A 1 91 ? 4.915 -3.094 -2.313 1.00 89.75 91 ASN A N 1
ATOM 735 C CA . ASN A 1 91 ? 6.330 -3.344 -2.075 1.00 89.75 91 ASN A CA 1
ATOM 736 C C . ASN A 1 91 ? 6.851 -4.471 -2.965 1.00 89.75 91 ASN A C 1
ATOM 738 O O . ASN A 1 91 ? 7.904 -4.274 -3.564 1.00 89.75 91 ASN A O 1
ATOM 742 N N . THR A 1 92 ? 6.112 -5.573 -3.113 1.00 89.56 92 THR A N 1
ATOM 743 C CA . THR A 1 92 ? 6.461 -6.662 -4.038 1.00 89.56 92 THR A CA 1
ATOM 744 C C . THR A 1 92 ? 6.578 -6.142 -5.464 1.00 89.56 92 THR A C 1
ATOM 746 O O .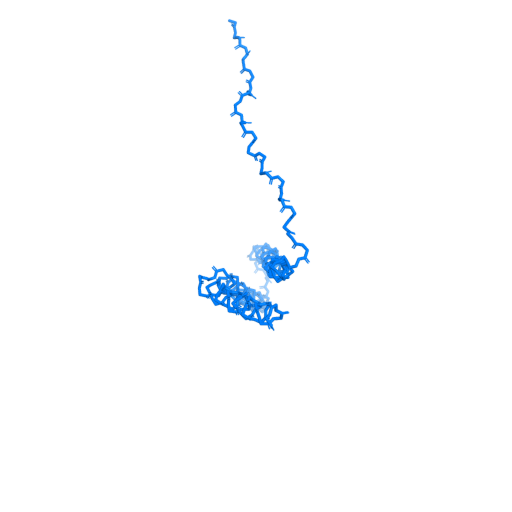 THR A 1 92 ? 7.637 -6.262 -6.060 1.00 89.56 92 THR A O 1
ATOM 749 N N . LEU A 1 93 ? 5.576 -5.410 -5.963 1.00 87.50 93 LEU A N 1
ATOM 750 C CA . LEU A 1 93 ? 5.626 -4.827 -7.310 1.00 87.50 93 LEU A CA 1
ATOM 751 C C . LEU A 1 93 ? 6.820 -3.885 -7.514 1.00 87.50 93 LEU A C 1
ATOM 753 O O . LEU A 1 93 ? 7.387 -3.824 -8.600 1.00 87.50 93 LEU A O 1
ATOM 757 N N . ILE A 1 94 ? 7.195 -3.114 -6.489 1.00 87.56 94 ILE A N 1
ATOM 758 C CA . ILE A 1 94 ? 8.376 -2.246 -6.555 1.00 87.56 94 ILE A CA 1
ATOM 759 C C . ILE A 1 94 ? 9.665 -3.073 -6.558 1.00 87.56 94 ILE A C 1
ATOM 761 O O . ILE A 1 94 ? 10.595 -2.696 -7.264 1.00 87.56 94 ILE A O 1
ATOM 765 N N . GLN A 1 95 ? 9.739 -4.149 -5.773 1.00 85.00 95 GLN A N 1
ATOM 766 C CA . GLN A 1 95 ? 10.897 -5.044 -5.742 1.00 85.00 95 GLN A CA 1
ATOM 767 C C . GLN A 1 95 ? 11.056 -5.782 -7.069 1.00 85.00 95 GLN A C 1
ATOM 769 O O . GLN A 1 95 ? 12.143 -5.753 -7.631 1.00 85.00 95 GLN A O 1
ATOM 774 N N . ASP A 1 96 ? 9.972 -6.326 -7.619 1.00 83.06 96 ASP A N 1
ATOM 775 C CA . ASP A 1 96 ? 9.960 -6.988 -8.925 1.00 83.06 96 ASP A CA 1
ATOM 776 C C . ASP A 1 96 ? 10.428 -6.033 -10.022 1.00 83.06 96 ASP A C 1
ATOM 778 O O . ASP A 1 96 ? 11.239 -6.393 -10.864 1.00 83.06 96 ASP A O 1
ATOM 782 N N . PHE A 1 97 ? 9.983 -4.776 -9.973 1.00 78.25 97 PHE A N 1
ATOM 783 C CA . PHE A 1 97 ? 10.420 -3.748 -10.915 1.00 78.25 97 PHE A CA 1
ATOM 784 C C . PHE A 1 97 ? 11.915 -3.407 -10.807 1.00 78.25 97 PHE A C 1
ATOM 786 O O . PHE A 1 97 ? 12.517 -2.911 -11.757 1.00 78.25 97 PHE A O 1
ATOM 793 N 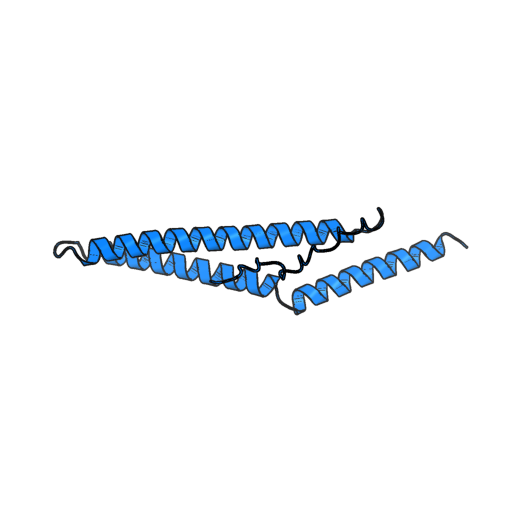N . LEU A 1 98 ? 12.495 -3.585 -9.622 1.00 77.69 98 LEU A N 1
ATOM 794 C CA . LEU A 1 98 ? 13.903 -3.316 -9.337 1.00 77.69 98 LEU A CA 1
ATOM 795 C C . LEU A 1 98 ? 14.764 -4.583 -9.408 1.00 77.69 98 LEU A C 1
ATOM 797 O O . LEU A 1 98 ? 15.970 -4.489 -9.168 1.00 77.69 98 LEU A O 1
ATOM 801 N N . SER A 1 99 ? 14.171 -5.743 -9.700 1.00 78.88 99 SER A N 1
ATOM 802 C CA . SER A 1 99 ? 14.886 -7.011 -9.719 1.00 78.88 99 SER A CA 1
ATOM 803 C C . SER A 1 99 ? 15.912 -7.026 -10.847 1.00 78.88 99 SER A C 1
ATOM 805 O O . SER A 1 99 ? 15.715 -6.448 -11.916 1.00 78.88 99 SER A O 1
ATOM 807 N N . VAL A 1 100 ? 17.037 -7.694 -10.602 1.00 64.69 100 VAL A N 1
ATOM 808 C CA . VAL A 1 100 ? 18.095 -7.826 -11.608 1.00 64.69 100 VAL A CA 1
ATOM 809 C C . VAL A 1 100 ? 17.570 -8.575 -12.831 1.00 64.69 100 VAL A C 1
ATOM 811 O O . VAL A 1 100 ? 17.860 -8.150 -13.941 1.00 64.69 100 VAL A O 1
ATOM 814 N N . ASP A 1 101 ? 16.725 -9.588 -12.630 1.00 66.31 101 ASP A N 1
ATOM 815 C CA . ASP A 1 101 ? 16.176 -10.429 -13.698 1.00 66.31 101 ASP A CA 1
ATOM 816 C C . ASP A 1 101 ? 15.339 -9.624 -14.703 1.00 66.31 101 ASP A C 1
ATOM 818 O O . ASP A 1 101 ? 15.531 -9.727 -15.916 1.00 66.31 101 ASP A O 1
ATOM 822 N N . THR A 1 102 ? 14.474 -8.729 -14.216 1.00 62.16 102 THR A N 1
ATOM 823 C CA . THR A 1 102 ? 13.681 -7.859 -15.101 1.00 62.16 102 THR A CA 1
ATOM 824 C C . THR A 1 102 ? 14.540 -6.827 -15.832 1.00 62.16 102 THR A C 1
ATOM 826 O O . THR A 1 102 ? 14.207 -6.408 -16.943 1.00 62.16 102 THR A O 1
ATOM 829 N N . ILE A 1 103 ? 15.668 -6.422 -15.241 1.00 65.00 103 ILE A N 1
ATOM 830 C CA . ILE A 1 103 ? 16.648 -5.539 -15.879 1.00 65.00 103 ILE A CA 1
ATOM 831 C C . ILE A 1 103 ? 17.452 -6.305 -16.941 1.00 65.00 103 ILE A C 1
ATOM 833 O O . ILE A 1 103 ? 17.711 -5.760 -18.015 1.00 65.00 103 ILE A O 1
ATOM 837 N N . THR A 1 104 ? 17.835 -7.555 -16.678 1.00 61.28 104 THR A N 1
ATOM 838 C CA . THR A 1 104 ? 18.5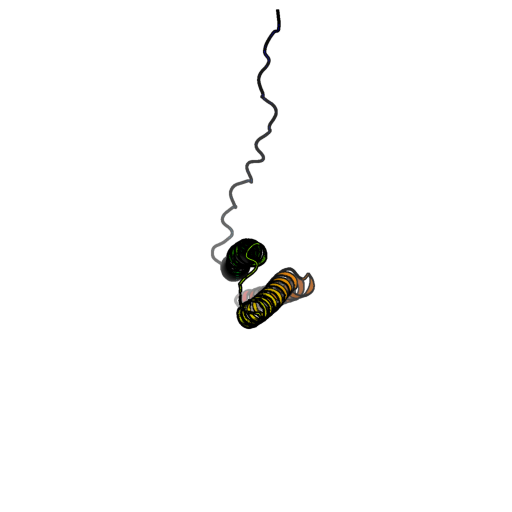94 -8.389 -17.619 1.00 61.28 104 THR A CA 1
ATOM 839 C C . THR A 1 104 ? 17.753 -8.810 -18.816 1.00 61.28 104 THR A C 1
ATOM 841 O O . THR A 1 104 ? 18.222 -8.655 -19.941 1.00 61.28 104 THR A O 1
ATOM 844 N N . GLU A 1 105 ? 16.494 -9.213 -18.620 1.00 68.38 105 GLU A N 1
ATOM 845 C CA . GLU A 1 105 ? 15.562 -9.519 -19.719 1.00 68.38 105 GLU A CA 1
ATOM 846 C C . GLU A 1 105 ? 15.381 -8.314 -20.657 1.00 68.38 105 GLU A C 1
ATOM 848 O O . GLU A 1 105 ? 15.404 -8.433 -21.886 1.00 68.38 105 GLU A O 1
ATOM 853 N N . ASP A 1 106 ? 15.262 -7.115 -20.084 1.00 65.00 106 ASP A N 1
ATOM 854 C CA . ASP A 1 106 ? 15.188 -5.866 -20.837 1.00 65.00 106 ASP A CA 1
ATOM 855 C C . ASP A 1 106 ? 16.463 -5.593 -21.644 1.00 65.00 106 ASP A C 1
ATOM 857 O O . ASP A 1 106 ? 16.396 -5.136 -22.794 1.00 65.00 106 ASP A O 1
ATOM 861 N N . MET A 1 107 ? 17.628 -5.826 -21.033 1.00 68.88 107 MET A N 1
ATOM 862 C CA . MET A 1 107 ? 18.921 -5.646 -21.686 1.00 68.88 107 MET A CA 1
ATOM 863 C C . MET A 1 107 ? 19.059 -6.610 -22.861 1.00 68.88 107 MET A C 1
ATOM 865 O O . MET A 1 107 ? 19.330 -6.153 -23.973 1.00 68.88 107 MET A O 1
ATOM 869 N N . GLU A 1 108 ? 18.767 -7.891 -22.659 1.00 71.81 108 GLU A N 1
ATOM 870 C CA . GLU A 1 108 ? 18.814 -8.926 -23.692 1.00 71.81 108 GLU A CA 1
ATOM 871 C C . GLU A 1 108 ? 17.862 -8.618 -24.854 1.00 71.81 108 GLU A C 1
ATOM 873 O O . GLU A 1 108 ? 18.276 -8.598 -26.018 1.00 71.81 108 GLU A O 1
ATOM 878 N N . ALA A 1 109 ? 16.609 -8.254 -24.562 1.00 71.88 109 ALA A N 1
ATOM 879 C CA . ALA A 1 109 ? 15.638 -7.865 -25.583 1.00 71.88 109 ALA A CA 1
ATOM 880 C C . ALA A 1 109 ? 16.086 -6.619 -26.370 1.00 71.88 109 ALA A C 1
ATOM 882 O O . ALA A 1 109 ? 15.818 -6.483 -27.573 1.00 71.88 109 ALA A O 1
ATOM 883 N N . SER A 1 110 ? 16.769 -5.683 -25.706 1.00 67.44 110 SER A N 1
ATOM 884 C CA . SER A 1 110 ? 17.309 -4.486 -26.348 1.00 67.44 110 SER A CA 1
ATOM 885 C C . SER A 1 110 ? 18.520 -4.790 -27.236 1.00 67.44 110 SER A C 1
ATOM 887 O O . SER A 1 110 ? 18.600 -4.272 -28.356 1.00 67.44 110 SER A O 1
ATOM 889 N N . GLU A 1 111 ? 19.406 -5.687 -26.800 1.00 71.25 111 GLU A N 1
ATOM 890 C CA . GLU A 1 111 ? 20.549 -6.158 -27.579 1.00 71.25 111 GLU A CA 1
ATOM 891 C C . GLU A 1 111 ? 20.102 -6.936 -28.814 1.00 71.25 111 GLU A C 1
ATOM 893 O O . GLU A 1 111 ? 20.634 -6.734 -29.906 1.00 71.25 111 GLU A O 1
ATOM 898 N N . GLU A 1 112 ? 19.090 -7.789 -28.684 1.00 72.25 112 GLU A N 1
ATOM 899 C CA . GLU A 1 112 ? 18.576 -8.582 -29.794 1.00 72.25 112 GLU A CA 1
ATOM 900 C C . GLU A 1 112 ? 17.915 -7.701 -30.870 1.00 72.25 112 GLU A C 1
ATOM 902 O O . GLU A 1 112 ? 18.080 -7.921 -32.076 1.00 72.25 112 GLU A O 1
ATOM 907 N N . LYS A 1 113 ? 17.207 -6.640 -30.462 1.00 72.62 113 LYS A N 1
ATOM 908 C CA . LYS A 1 113 ? 16.684 -5.621 -31.390 1.00 72.62 113 LYS A CA 1
ATOM 909 C C . LYS A 1 113 ? 17.810 -4.856 -32.088 1.00 72.62 113 LYS A C 1
ATOM 911 O O . LYS A 1 113 ? 17.703 -4.582 -33.286 1.00 72.62 113 LYS A O 1
ATOM 916 N N . LEU A 1 114 ? 18.891 -4.534 -31.376 1.00 71.25 114 LEU A N 1
ATOM 917 C CA . LEU A 1 114 ? 20.062 -3.873 -31.954 1.00 71.25 114 LEU A CA 1
ATOM 918 C C . LEU A 1 114 ? 20.767 -4.778 -32.978 1.00 71.25 114 LEU A C 1
ATOM 920 O O . LEU A 1 114 ? 21.034 -4.342 -34.099 1.00 71.25 114 LEU A O 1
ATOM 924 N N . LYS A 1 115 ? 20.996 -6.052 -32.627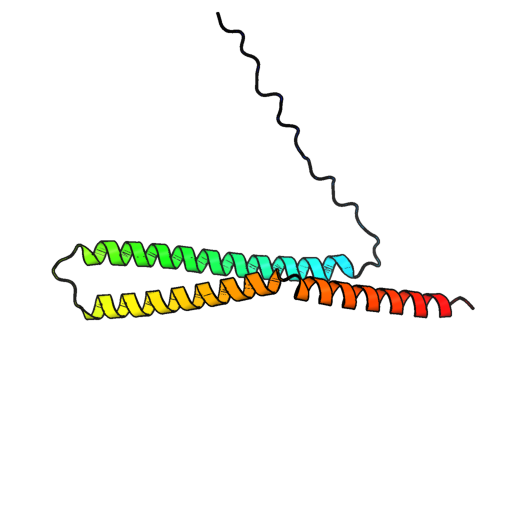 1.00 75.56 115 LYS A N 1
ATOM 925 C CA . LYS A 1 115 ? 21.580 -7.074 -33.510 1.00 75.56 115 LYS A CA 1
ATOM 926 C C . LYS A 1 115 ? 20.762 -7.225 -34.790 1.00 75.56 115 LYS A C 1
ATOM 928 O O . LYS A 1 115 ? 21.332 -7.163 -35.877 1.00 75.56 115 LYS A O 1
ATOM 933 N N . ARG A 1 116 ? 19.429 -7.315 -34.684 1.00 73.94 116 ARG A N 1
ATOM 934 C CA . ARG A 1 116 ? 18.530 -7.341 -35.850 1.00 73.94 116 ARG A CA 1
ATOM 935 C C . ARG A 1 116 ? 18.710 -6.105 -36.735 1.00 73.94 116 ARG A C 1
ATOM 937 O O . ARG A 1 116 ? 18.951 -6.255 -37.930 1.00 73.94 116 ARG A O 1
ATOM 944 N N . ARG A 1 117 ? 18.679 -4.889 -36.176 1.00 72.94 117 ARG A N 1
ATOM 945 C CA . ARG A 1 117 ? 18.872 -3.649 -36.962 1.00 72.94 117 ARG A CA 1
ATOM 946 C C . ARG A 1 117 ? 20.219 -3.606 -37.682 1.00 72.94 117 ARG A C 1
ATOM 948 O O . ARG A 1 117 ? 20.260 -3.223 -38.847 1.00 72.94 117 ARG A O 1
ATOM 955 N N . LEU A 1 118 ? 21.301 -4.011 -37.022 1.00 71.19 118 LEU A N 1
ATOM 956 C CA . LEU A 1 118 ? 22.636 -4.049 -37.627 1.00 71.19 118 LEU A CA 1
ATOM 957 C C . LEU A 1 118 ? 22.734 -5.092 -38.747 1.00 71.19 118 LEU A C 1
ATOM 959 O O . LEU A 1 118 ? 23.360 -4.833 -39.773 1.00 71.19 118 LEU A O 1
ATOM 963 N N . TYR A 1 119 ? 22.098 -6.251 -38.573 1.00 70.06 119 TYR A N 1
ATOM 964 C CA . TYR A 1 119 ? 22.103 -7.324 -39.564 1.00 70.06 119 TYR A CA 1
ATOM 965 C C . TYR A 1 119 ? 21.317 -6.947 -40.830 1.00 70.06 119 TYR A C 1
ATOM 967 O O . TYR A 1 119 ? 21.805 -7.137 -41.943 1.00 70.06 119 TYR A O 1
ATOM 975 N N . PHE A 1 120 ? 20.139 -6.333 -40.679 1.00 62.66 120 PHE A N 1
ATOM 976 C CA . PHE A 1 120 ? 19.347 -5.853 -41.818 1.00 62.66 120 PHE A CA 1
ATOM 977 C C . PHE A 1 120 ? 19.928 -4.586 -42.458 1.00 62.66 120 PHE A C 1
ATOM 979 O O . PHE A 1 120 ? 19.898 -4.456 -43.678 1.00 62.66 120 PHE A O 1
ATOM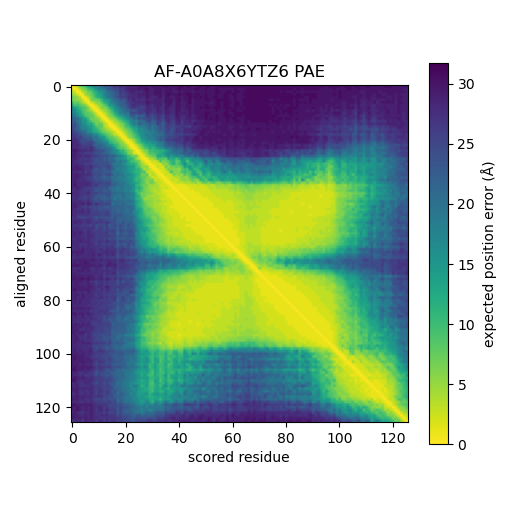 986 N N . GLY A 1 121 ? 20.528 -3.687 -41.671 1.00 58.31 121 GLY A N 1
ATOM 987 C CA . GLY A 1 121 ? 21.195 -2.490 -42.190 1.00 58.31 121 GLY A CA 1
ATOM 988 C C . GLY A 1 121 ? 22.423 -2.803 -43.049 1.00 58.31 121 GLY A C 1
ATOM 989 O O . GLY A 1 121 ? 22.672 -2.107 -44.026 1.00 58.31 121 GLY A O 1
ATOM 990 N N . LYS A 1 122 ? 23.158 -3.883 -42.748 1.00 54.28 122 LYS A N 1
ATOM 991 C CA . LYS A 1 122 ? 24.301 -4.333 -43.563 1.00 54.28 122 LYS A CA 1
ATOM 992 C C . LYS A 1 122 ? 23.899 -4.985 -44.890 1.00 54.28 122 LYS A C 1
ATOM 994 O O . LYS A 1 122 ? 24.705 -4.996 -45.813 1.00 54.28 122 LYS A O 1
ATOM 999 N N . ARG A 1 123 ? 22.674 -5.507 -45.007 1.00 50.38 123 ARG A N 1
ATOM 1000 C CA . ARG A 1 123 ? 22.159 -6.130 -46.241 1.00 50.38 123 ARG A CA 1
ATOM 1001 C C . ARG A 1 123 ? 21.673 -5.128 -47.292 1.00 50.38 123 ARG A C 1
ATOM 1003 O O . ARG A 1 123 ? 21.481 -5.525 -48.428 1.00 50.38 123 ARG A O 1
ATOM 1010 N N . ALA A 1 124 ? 21.480 -3.861 -46.928 1.00 49.88 124 ALA A N 1
ATOM 1011 C CA . ALA A 1 124 ? 21.011 -2.815 -47.840 1.00 49.88 124 ALA A CA 1
ATOM 1012 C C . ALA A 1 124 ? 22.140 -2.111 -48.626 1.00 49.88 124 ALA A C 1
ATOM 1014 O O . ALA A 1 124 ? 21.861 -1.185 -49.380 1.00 49.88 124 ALA A O 1
ATOM 1015 N N . PHE A 1 125 ? 23.401 -2.517 -48.429 1.00 47.25 125 PHE A N 1
ATOM 1016 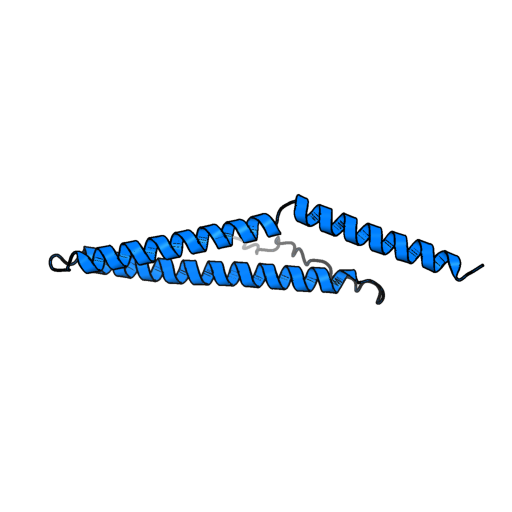C CA . PHE A 1 125 ? 24.593 -1.880 -49.013 1.00 47.25 125 PHE A CA 1
ATOM 1017 C C . PHE A 1 125 ? 25.451 -2.822 -49.882 1.00 47.25 125 PHE A C 1
ATOM 1019 O O . PHE A 1 125 ? 26.591 -2.477 -50.187 1.00 47.25 125 PHE A O 1
ATOM 1026 N N . TYR A 1 126 ? 24.919 -3.980 -50.283 1.00 43.69 126 TYR A N 1
ATOM 1027 C CA . TYR A 1 126 ? 25.517 -4.860 -51.295 1.00 43.69 126 TYR A CA 1
ATOM 1028 C C . TYR A 1 126 ? 24.520 -5.119 -52.417 1.00 43.69 126 TYR A C 1
ATOM 1030 O O . TYR A 1 126 ? 23.338 -5.363 -52.081 1.00 43.69 126 TYR A O 1
#

Organism: NCBI:txid2747483

Nearest PDB structures (foldseek):
  7n6g-assembly1_3I  TM=6.601E-01  e=1.809E+00  Chlamydomonas reinhardtii
  2efl-assembly1_A-2  TM=7.718E-01  e=7.521E+00  Homo sapiens

Solvent-accessible surface area (backbone atoms only — not comparable to full-atom values): 7685 Å² total; per-residue (Å²): 137,87,82,86,79,77,96,82,81,75,81,77,82,67,74,76,78,82,74,85,71,65,96,82,60,74,68,63,57,61,53,50,52,51,54,50,51,53,50,50,53,53,50,50,47,52,52,52,50,54,52,47,53,54,49,49,56,49,48,58,61,48,70,75,43,96,81,64,60,67,69,59,54,52,55,48,50,53,56,48,54,54,51,50,53,54,48,52,53,51,49,50,56,51,48,56,73,66,30,67,66,61,53,48,54,50,49,51,58,51,50,53,52,48,51,49,53,55,57,57,59,61,59,77,77,114

Mean predicted aligned error: 15.81 Å